Protein AF-A0AAU8FLL2-F1 (afdb_monomer_lite)

Radius of gyration: 21.17 Å; chains: 1; bounding box: 39×32×59 Å

Secondary structure (DSSP, 8-state):
--HHHHHHHHHHHHHSSPPPS-HHHHHHHH---HHHHHHHHHHHHHHHTT---SSPPP-HHHHHHHHHHHHHHHHHHHHSPP------HHHHHHHHHHHHHHH----

InterPro domains:
  IPR018775 RNA repair pathway DNA polymerase beta [PF10127] (5-97)

Sequence (107 aa):
MCCGPILACDWICTADTMAPTEFIKLLDSQVKDKAVRREIDNLLVRKSGGEELARGPRIPLLHDFLTEKLALYKEYAKQLPAMTMPDTDALNTLFRDTLAEVWNIKI

Foldseek 3Di:
DPCQVLLQVVCCVPVVDGDDPDVVVSCVPRPPDPVLSVVVVVVVVCVVVPPPPPVPPDPVVNVVVSVVSVVVVVVVVVVDPDPPDPPCVVVVVVVVVVVCVVPVDDD

Organism: NCBI:txid3088362

pLDDT: mean 78.72, std 9.74, range [51.31, 89.56]

Structure (mmCIF, N/CA/C/O backbone):
data_AF-A0AAU8FLL2-F1
#
_entry.id   AF-A0AAU8FLL2-F1
#
loop_
_atom_site.group_PDB
_atom_site.id
_atom_site.type_symbol
_atom_site.label_atom_id
_atom_site.label_alt_id
_atom_site.label_comp_id
_atom_site.label_asym_id
_atom_site.label_entity_id
_atom_site.label_seq_id
_atom_site.pdbx_PDB_ins_code
_atom_site.Cartn_x
_atom_site.Cartn_y
_atom_site.Cartn_z
_atom_site.occupancy
_atom_site.B_iso_or_equiv
_atom_site.auth_seq_id
_atom_site.auth_comp_id
_atom_site.auth_asym_id
_atom_site.auth_atom_id
_atom_site.pdbx_PDB_model_num
ATOM 1 N N . MET A 1 1 ? -3.548 13.199 2.270 1.00 53.19 1 MET A N 1
ATOM 2 C CA . MET A 1 1 ? -3.859 11.829 2.737 1.00 53.19 1 MET A CA 1
ATOM 3 C C . MET A 1 1 ? -2.677 10.946 2.372 1.00 53.19 1 MET A C 1
ATOM 5 O O . MET A 1 1 ? -2.482 10.693 1.194 1.00 53.19 1 MET A O 1
ATOM 9 N N . CYS A 1 2 ? -1.845 10.575 3.347 1.00 55.50 2 CYS A N 1
ATOM 10 C CA . CYS A 1 2 ? -0.543 9.931 3.112 1.00 55.50 2 CYS A CA 1
ATOM 11 C C . CYS A 1 2 ? -0.586 8.393 3.204 1.00 55.50 2 CYS A C 1
ATOM 13 O O . CYS A 1 2 ? 0.449 7.750 3.081 1.00 55.50 2 CYS A O 1
ATOM 15 N N . CYS A 1 3 ? -1.764 7.797 3.425 1.00 63.84 3 CYS A N 1
ATOM 16 C CA . CYS A 1 3 ? -1.893 6.357 3.669 1.00 63.84 3 CYS A CA 1
ATOM 17 C C . CYS A 1 3 ? -1.853 5.504 2.386 1.00 63.84 3 CYS A C 1
ATOM 19 O O . CYS A 1 3 ? -1.513 4.332 2.460 1.00 63.84 3 CYS A O 1
ATOM 21 N N . GLY A 1 4 ? -2.165 6.071 1.213 1.00 68.00 4 GLY A N 1
ATOM 22 C CA . GLY A 1 4 ? -2.200 5.343 -0.069 1.00 68.00 4 GLY A CA 1
ATOM 23 C C . GLY A 1 4 ? -0.891 4.632 -0.436 1.00 68.00 4 GLY A C 1
ATOM 24 O O . GLY A 1 4 ? -0.926 3.426 -0.664 1.00 68.00 4 GLY A O 1
ATOM 25 N N . PRO A 1 5 ? 0.263 5.325 -0.430 1.00 76.06 5 PRO A N 1
ATOM 26 C CA . PRO A 1 5 ? 1.549 4.701 -0.742 1.00 76.06 5 PRO A CA 1
ATOM 27 C C . PRO A 1 5 ? 1.921 3.568 0.223 1.00 76.06 5 PRO A C 1
ATOM 29 O O . PRO A 1 5 ? 2.414 2.535 -0.205 1.00 76.06 5 PRO A O 1
ATOM 32 N N . ILE A 1 6 ? 1.638 3.736 1.518 1.00 82.69 6 ILE A N 1
ATOM 33 C CA . ILE A 1 6 ? 1.968 2.745 2.555 1.00 82.69 6 ILE A CA 1
ATOM 34 C C . ILE A 1 6 ? 1.152 1.463 2.356 1.00 82.69 6 ILE A C 1
ATOM 36 O O . ILE A 1 6 ? 1.706 0.371 2.421 1.00 82.69 6 ILE A O 1
ATOM 40 N N . LEU A 1 7 ? -0.145 1.583 2.060 1.00 82.31 7 LEU A N 1
ATOM 41 C CA . LEU A 1 7 ? -0.990 0.417 1.788 1.00 82.31 7 LEU A CA 1
ATOM 42 C C . LEU A 1 7 ? -0.640 -0.254 0.452 1.00 82.31 7 LEU A C 1
ATOM 44 O O . LEU A 1 7 ? -0.755 -1.469 0.329 1.00 82.31 7 LEU A O 1
ATOM 48 N N . ALA A 1 8 ? -0.179 0.513 -0.540 1.00 82.56 8 ALA A N 1
ATOM 49 C CA . ALA A 1 8 ? 0.296 -0.048 -1.801 1.00 82.56 8 ALA A CA 1
ATOM 50 C C . ALA A 1 8 ? 1.577 -0.871 -1.597 1.00 82.56 8 ALA A C 1
ATOM 52 O O . ALA A 1 8 ? 1.700 -1.948 -2.175 1.00 82.56 8 ALA A O 1
ATOM 53 N N . CYS A 1 9 ? 2.492 -0.416 -0.732 1.00 80.00 9 CYS A N 1
ATOM 54 C CA . CYS A 1 9 ? 3.656 -1.208 -0.334 1.00 80.00 9 CYS A CA 1
ATOM 55 C C . CYS A 1 9 ? 3.244 -2.530 0.327 1.00 80.00 9 CYS A C 1
ATOM 57 O O . CYS A 1 9 ? 3.799 -3.568 -0.024 1.00 80.00 9 CYS A O 1
ATOM 59 N N . ASP A 1 10 ? 2.257 -2.515 1.232 1.00 82.56 10 ASP A N 1
ATOM 60 C CA . ASP A 1 10 ? 1.734 -3.737 1.872 1.00 82.56 10 ASP A CA 1
ATOM 61 C C . ASP A 1 10 ? 1.184 -4.723 0.836 1.00 82.56 10 ASP A C 1
ATOM 63 O O . ASP A 1 10 ? 1.491 -5.916 0.874 1.00 82.56 10 ASP A O 1
ATOM 67 N N . TRP A 1 11 ? 0.437 -4.209 -0.144 1.00 84.06 11 TRP A N 1
ATOM 68 C CA . TRP A 1 11 ? -0.096 -5.017 -1.233 1.00 84.06 11 TRP A CA 1
ATOM 69 C C . TRP A 1 11 ? 1.015 -5.661 -2.060 1.00 84.06 11 TRP A C 1
ATOM 71 O O . TRP A 1 11 ? 0.987 -6.864 -2.282 1.00 84.06 11 TRP A O 1
ATOM 81 N N . ILE A 1 12 ? 2.012 -4.888 -2.493 1.00 81.88 12 ILE A N 1
ATOM 82 C CA . ILE A 1 12 ? 3.117 -5.416 -3.306 1.00 81.88 12 ILE A CA 1
ATOM 83 C C . ILE A 1 12 ? 3.891 -6.485 -2.524 1.00 81.88 12 ILE A C 1
ATOM 85 O O . ILE A 1 12 ? 4.213 -7.530 -3.078 1.00 81.88 12 ILE A O 1
ATOM 89 N N . CYS A 1 13 ? 4.122 -6.273 -1.224 1.00 77.56 13 CYS A N 1
ATOM 90 C CA . CYS A 1 13 ? 4.821 -7.247 -0.382 1.00 77.56 13 CYS A CA 1
ATOM 91 C C . CYS A 1 13 ? 4.025 -8.543 -0.158 1.00 77.56 13 CYS A C 1
ATOM 93 O O . CYS A 1 13 ? 4.627 -9.586 0.078 1.00 77.56 13 CYS A O 1
ATOM 95 N N . THR A 1 14 ? 2.689 -8.490 -0.180 1.00 79.62 14 THR A N 1
ATOM 96 C CA . THR A 1 14 ? 1.831 -9.646 0.141 1.00 79.62 14 THR A CA 1
ATOM 97 C C . THR A 1 14 ? 1.300 -10.379 -1.086 1.00 79.62 14 THR A C 1
ATOM 99 O O . THR A 1 14 ? 1.149 -11.598 -1.045 1.00 79.62 14 THR A O 1
ATOM 102 N N . ALA A 1 15 ? 0.992 -9.652 -2.157 1.00 77.94 15 ALA A N 1
ATOM 103 C CA . ALA A 1 15 ? 0.292 -10.161 -3.328 1.00 77.94 15 ALA A CA 1
ATOM 104 C C . ALA A 1 15 ? 1.164 -10.222 -4.591 1.00 77.94 15 ALA A C 1
ATOM 106 O O . ALA A 1 15 ? 0.653 -10.690 -5.605 1.00 77.94 15 ALA A O 1
ATOM 107 N N . ASP A 1 16 ? 2.408 -9.717 -4.556 1.00 73.19 16 ASP A N 1
ATOM 108 C CA . ASP A 1 16 ? 3.379 -9.670 -5.674 1.00 73.19 16 ASP A CA 1
ATOM 109 C C . ASP A 1 16 ? 2.777 -9.211 -7.018 1.00 73.19 16 ASP A C 1
ATOM 111 O O . ASP A 1 16 ? 3.153 -9.616 -8.115 1.00 73.19 16 ASP A O 1
ATOM 115 N N . THR A 1 17 ? 1.752 -8.370 -6.928 1.00 76.06 17 THR A N 1
ATOM 116 C CA . THR A 1 17 ? 0.957 -7.894 -8.055 1.00 76.06 17 THR A CA 1
ATOM 117 C C . THR A 1 17 ? 0.752 -6.400 -7.919 1.00 76.06 17 THR A C 1
ATOM 119 O O . THR A 1 17 ? 0.906 -5.814 -6.844 1.00 76.06 17 THR A O 1
ATOM 122 N N . MET A 1 18 ? 0.397 -5.755 -9.027 1.00 74.81 18 MET A N 1
ATOM 123 C CA . MET A 1 18 ? 0.118 -4.327 -9.017 1.00 74.81 18 MET A CA 1
ATOM 124 C C . MET A 1 18 ? -1.089 -4.023 -8.122 1.00 74.81 18 MET A C 1
ATOM 126 O O . MET A 1 18 ? -2.145 -4.646 -8.250 1.00 74.81 18 MET A O 1
ATOM 130 N N . ALA A 1 19 ? -0.927 -3.051 -7.223 1.00 79.69 19 ALA A N 1
ATOM 131 C CA . ALA A 1 19 ? -1.987 -2.632 -6.318 1.00 79.69 19 ALA A CA 1
ATOM 132 C C . ALA A 1 19 ? -3.199 -2.084 -7.096 1.00 79.69 19 ALA A C 1
ATOM 134 O O . ALA A 1 19 ? -3.022 -1.368 -8.090 1.00 79.69 19 ALA A O 1
ATOM 135 N N . PRO A 1 20 ? -4.435 -2.373 -6.651 1.00 81.25 20 PRO A N 1
ATOM 136 C CA . PRO A 1 20 ? -5.629 -1.816 -7.268 1.00 81.25 20 PRO A CA 1
ATOM 137 C C . PRO A 1 20 ? -5.621 -0.285 -7.183 1.00 81.25 20 PRO A C 1
ATOM 139 O O . PRO A 1 20 ? -5.311 0.296 -6.144 1.00 81.25 20 PRO A O 1
ATOM 142 N N . THR A 1 21 ? -6.030 0.377 -8.268 1.00 78.06 21 THR A N 1
ATOM 143 C CA . THR A 1 21 ? -6.163 1.844 -8.320 1.00 78.06 21 THR A CA 1
ATOM 144 C C . THR A 1 21 ? -7.232 2.358 -7.348 1.00 78.06 21 THR A C 1
ATOM 146 O O . THR A 1 21 ? -7.155 3.482 -6.854 1.00 78.06 21 THR A O 1
ATOM 149 N N . GLU A 1 22 ? -8.235 1.530 -7.045 1.00 83.12 22 GLU A N 1
ATOM 150 C CA . GLU A 1 22 ? -9.282 1.847 -6.078 1.00 83.12 22 GLU A CA 1
ATOM 151 C C . GLU A 1 22 ? -8.763 1.763 -4.637 1.00 83.12 22 GLU A C 1
ATOM 153 O O . GLU A 1 22 ? -8.515 0.682 -4.098 1.00 83.12 22 GLU A O 1
ATOM 158 N N . PHE A 1 23 ? -8.688 2.920 -3.974 1.00 81.19 23 PHE A N 1
ATOM 159 C CA . PHE A 1 23 ? -8.221 3.021 -2.590 1.00 81.19 23 PHE A CA 1
ATOM 160 C C . PHE A 1 23 ? -9.066 2.206 -1.600 1.00 81.19 23 PHE A C 1
ATOM 162 O O . PHE A 1 23 ? -8.517 1.646 -0.659 1.00 81.19 23 PHE A O 1
ATOM 169 N N . ILE A 1 24 ? -10.383 2.099 -1.810 1.00 82.56 24 ILE A N 1
ATOM 170 C CA . ILE A 1 24 ? -11.270 1.339 -0.913 1.00 82.56 24 ILE A CA 1
ATOM 171 C C . ILE A 1 24 ? -10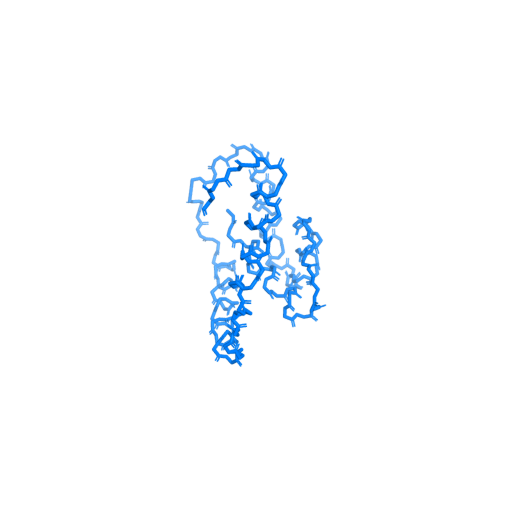.939 -0.157 -0.940 1.00 82.56 24 ILE A C 1
ATOM 173 O O . ILE A 1 24 ? -10.785 -0.755 0.120 1.00 82.56 24 ILE A O 1
ATOM 177 N N . LYS A 1 25 ? -10.709 -0.744 -2.123 1.00 82.62 25 LYS A N 1
ATOM 178 C CA . LYS A 1 25 ? -10.280 -2.151 -2.252 1.00 82.62 25 LYS A CA 1
ATOM 179 C C . LYS A 1 25 ? -8.930 -2.401 -1.577 1.00 82.62 25 LYS A C 1
ATOM 181 O O . LYS A 1 25 ? -8.717 -3.429 -0.932 1.00 82.62 25 LYS A O 1
ATOM 186 N N . LEU A 1 26 ? -8.015 -1.441 -1.699 1.00 83.56 26 LEU A N 1
ATOM 187 C CA . LEU A 1 26 ? -6.721 -1.497 -1.029 1.00 83.56 26 LEU A CA 1
ATOM 188 C C . LEU A 1 26 ? -6.883 -1.430 0.499 1.00 83.56 26 LEU A C 1
ATOM 190 O O . LEU A 1 26 ? -6.238 -2.170 1.234 1.00 83.56 26 LEU A O 1
ATOM 194 N N . LEU A 1 27 ? -7.795 -0.588 0.978 1.00 85.06 27 LEU A N 1
ATOM 195 C CA . LEU A 1 27 ? -8.090 -0.434 2.396 1.00 85.06 27 LEU A CA 1
ATOM 196 C C . LEU A 1 27 ? -8.771 -1.684 2.977 1.00 85.06 27 LEU A C 1
ATOM 198 O O . LEU A 1 27 ? -8.426 -2.099 4.079 1.00 85.06 27 LEU A O 1
ATOM 202 N N . ASP A 1 28 ? -9.709 -2.292 2.243 1.00 84.81 28 ASP A N 1
ATOM 203 C CA . ASP A 1 28 ? -10.436 -3.505 2.654 1.00 84.81 28 ASP A CA 1
ATOM 204 C C . ASP A 1 28 ? -9.508 -4.715 2.782 1.00 84.81 28 ASP A C 1
ATOM 206 O O . ASP A 1 28 ? -9.697 -5.563 3.651 1.00 84.81 28 ASP A O 1
ATOM 210 N N . SER A 1 29 ? -8.496 -4.793 1.919 1.00 83.94 29 SER A N 1
ATOM 211 C CA . SER A 1 29 ? -7.545 -5.906 1.916 1.00 83.94 29 SER A CA 1
ATOM 212 C C . SER A 1 29 ? -6.420 -5.739 2.939 1.00 83.94 29 SER A C 1
ATOM 214 O O . SER A 1 29 ? -6.086 -6.697 3.636 1.00 83.94 29 SER A O 1
ATOM 216 N N . GLN A 1 30 ? -5.832 -4.541 3.040 1.00 83.44 30 GLN A N 1
ATOM 217 C CA . GLN A 1 30 ? -4.608 -4.323 3.818 1.00 83.44 30 GLN A CA 1
ATOM 218 C C . GLN A 1 30 ? -4.872 -3.869 5.266 1.00 83.44 30 GLN A C 1
ATOM 220 O O . GLN A 1 30 ? -4.062 -4.137 6.154 1.00 83.44 30 GLN A O 1
ATOM 225 N N . VAL A 1 31 ? -6.008 -3.222 5.561 1.00 85.44 31 VAL A N 1
ATOM 226 C CA . VAL A 1 31 ? -6.324 -2.749 6.923 1.00 85.44 31 VAL A CA 1
ATOM 227 C C . VAL A 1 31 ? -7.266 -3.722 7.625 1.00 85.44 31 VAL A C 1
ATOM 229 O O . VAL A 1 31 ? -8.486 -3.631 7.516 1.00 85.44 31 VAL A O 1
ATOM 232 N N . LYS A 1 32 ? -6.684 -4.652 8.391 1.00 84.19 32 LYS A N 1
ATOM 233 C CA . LYS A 1 32 ? -7.432 -5.650 9.182 1.00 84.19 32 LYS A CA 1
ATOM 234 C C . LYS A 1 32 ? -7.951 -5.109 10.518 1.00 84.19 32 LYS A C 1
ATOM 236 O O . LYS A 1 32 ? -8.924 -5.635 11.058 1.00 84.19 32 LYS A O 1
ATOM 241 N N . ASP A 1 33 ? -7.305 -4.079 11.063 1.00 86.44 33 ASP A N 1
ATOM 242 C CA . ASP A 1 33 ? -7.719 -3.451 12.317 1.00 86.44 33 ASP A CA 1
ATOM 243 C C . ASP A 1 33 ? -8.964 -2.578 12.089 1.00 86.44 33 ASP A C 1
ATOM 245 O O . ASP A 1 33 ? -8.937 -1.584 11.359 1.00 86.44 33 ASP A O 1
ATOM 249 N N . LYS A 1 34 ? -10.069 -2.952 12.744 1.00 85.44 34 LYS A N 1
ATOM 250 C CA . LYS A 1 34 ? -11.361 -2.263 12.632 1.00 85.44 34 LYS A CA 1
ATOM 251 C C . LYS A 1 34 ? -11.334 -0.839 13.193 1.00 85.44 34 LYS A C 1
ATOM 253 O O . LYS A 1 34 ? -12.071 0.010 12.695 1.00 85.44 34 LYS A O 1
ATOM 258 N N . ALA A 1 35 ? -10.524 -0.566 14.215 1.00 84.38 35 ALA A N 1
ATOM 259 C CA . ALA A 1 35 ? -10.390 0.765 14.798 1.00 84.38 35 ALA A CA 1
ATOM 260 C C . ALA A 1 35 ? -9.618 1.691 13.849 1.00 84.38 35 ALA A C 1
ATOM 262 O O . ALA A 1 35 ? -10.083 2.790 13.551 1.00 84.38 35 ALA A O 1
ATOM 263 N N . VAL A 1 36 ? -8.505 1.207 13.287 1.00 84.94 36 VAL A N 1
ATOM 264 C CA . VAL A 1 36 ? -7.744 1.927 12.249 1.00 84.94 36 VAL A CA 1
ATOM 265 C C . VAL A 1 36 ? -8.621 2.174 11.022 1.00 84.94 36 VAL A C 1
ATOM 267 O O . VAL A 1 36 ? -8.654 3.288 10.498 1.00 84.94 36 VAL A O 1
ATOM 270 N N . ARG A 1 37 ? -9.388 1.164 10.591 1.00 86.81 37 ARG A N 1
ATOM 271 C CA . ARG A 1 37 ? -10.306 1.286 9.456 1.00 86.81 37 ARG A CA 1
ATOM 272 C C . ARG A 1 37 ? -11.344 2.385 9.672 1.00 86.81 37 ARG A C 1
ATOM 274 O O . ARG A 1 37 ? -11.504 3.245 8.810 1.00 86.81 37 ARG A O 1
ATOM 281 N N . ARG A 1 38 ? -11.989 2.395 10.840 1.00 85.44 38 ARG A N 1
ATOM 282 C CA . ARG A 1 38 ? -13.002 3.395 11.193 1.00 85.44 38 ARG A CA 1
ATOM 283 C C . ARG A 1 38 ? -12.446 4.818 11.156 1.00 85.44 38 ARG A C 1
ATOM 285 O O . ARG A 1 38 ? -13.111 5.716 10.650 1.00 85.44 38 ARG A O 1
ATOM 292 N N . GLU A 1 39 ? -11.227 5.026 11.648 1.00 84.75 39 GLU A N 1
ATOM 293 C CA . GLU A 1 39 ? -10.580 6.340 11.587 1.00 84.75 39 GLU A CA 1
ATOM 294 C C . GLU A 1 39 ? -10.273 6.778 10.147 1.00 84.75 39 GLU A C 1
ATOM 296 O O . GLU A 1 39 ? -10.444 7.949 9.802 1.00 84.75 39 GLU A O 1
ATOM 301 N N . ILE A 1 40 ? -9.877 5.851 9.268 1.00 84.44 40 ILE A N 1
ATOM 302 C CA . ILE A 1 40 ? -9.648 6.158 7.847 1.00 84.44 40 ILE A CA 1
ATOM 303 C C . ILE A 1 40 ? -10.965 6.487 7.139 1.00 84.44 40 ILE A C 1
ATOM 305 O O . ILE A 1 40 ? -11.011 7.455 6.379 1.00 84.44 40 ILE A O 1
ATOM 309 N N . ASP A 1 41 ? -12.034 5.743 7.419 1.00 85.00 41 ASP A N 1
ATOM 310 C CA . ASP A 1 41 ? -13.363 6.005 6.861 1.00 85.00 41 ASP A CA 1
ATOM 311 C C . ASP A 1 41 ? -13.887 7.382 7.307 1.00 85.00 41 ASP A C 1
ATOM 313 O O . ASP A 1 41 ? -14.349 8.168 6.477 1.00 85.00 41 ASP A O 1
ATOM 317 N N . ASN A 1 42 ? -13.713 7.743 8.584 1.00 83.50 42 ASN A N 1
ATOM 318 C CA . ASN A 1 42 ? -14.047 9.077 9.095 1.00 83.50 42 ASN A CA 1
ATOM 319 C C . ASN A 1 42 ? -13.287 10.186 8.346 1.00 83.50 42 ASN A C 1
ATOM 321 O O . ASN A 1 42 ? -13.860 11.221 7.998 1.00 83.50 42 ASN A O 1
ATOM 325 N N . LEU A 1 43 ? -11.996 9.982 8.063 1.00 81.00 43 LEU A N 1
ATOM 326 C CA . LEU A 1 43 ? -11.193 10.934 7.291 1.00 81.00 43 LEU A CA 1
ATOM 327 C C . LEU A 1 43 ? -11.631 11.030 5.825 1.00 81.00 43 LEU A C 1
ATOM 329 O O . LEU A 1 43 ? -11.587 12.121 5.253 1.00 81.00 43 LEU A O 1
ATOM 333 N N . LEU A 1 44 ? -12.047 9.918 5.211 1.00 81.12 44 LEU A N 1
ATOM 334 C CA . LEU A 1 44 ? -12.572 9.895 3.843 1.00 81.12 44 LEU A CA 1
ATOM 335 C C . LEU A 1 44 ? -13.871 10.697 3.735 1.00 81.12 44 LEU A C 1
ATOM 337 O O . LEU A 1 44 ? -13.992 11.523 2.830 1.00 81.12 44 LEU A O 1
ATOM 341 N N . VAL A 1 45 ? -14.791 10.512 4.687 1.00 81.06 45 VAL A N 1
ATOM 342 C CA . VAL A 1 45 ? -16.050 11.269 4.757 1.00 81.06 45 VAL A CA 1
ATOM 343 C C . VAL A 1 45 ? -15.763 12.767 4.865 1.00 81.06 45 VAL A C 1
ATOM 345 O O . VAL A 1 45 ? -16.262 13.549 4.057 1.00 81.06 45 VAL A O 1
ATOM 348 N N . ARG A 1 46 ? -14.871 13.171 5.776 1.00 75.19 46 ARG A N 1
ATOM 349 C CA . ARG A 1 46 ? -14.487 14.582 5.950 1.00 75.19 46 ARG A CA 1
ATOM 350 C C . ARG A 1 46 ? -13.835 15.187 4.707 1.00 75.19 46 ARG A C 1
ATOM 352 O O . ARG A 1 46 ? -14.188 16.289 4.303 1.00 75.19 46 ARG A O 1
ATOM 359 N N . LYS A 1 47 ? -12.938 14.442 4.049 1.00 70.06 47 LYS A N 1
ATOM 360 C CA . LYS A 1 47 ? -12.292 14.865 2.795 1.00 70.06 47 LYS A CA 1
ATOM 361 C C . LYS A 1 47 ? -13.304 15.032 1.656 1.00 70.06 47 LYS A C 1
ATOM 363 O O . LYS A 1 47 ? -13.167 15.952 0.857 1.00 70.06 47 LYS A O 1
ATOM 368 N N . SER A 1 48 ? -14.300 14.147 1.570 1.00 68.75 48 SER A N 1
ATOM 369 C CA . SER A 1 48 ? -15.358 14.228 0.552 1.00 68.75 48 SER A CA 1
ATOM 370 C C . SER A 1 48 ? -16.304 15.414 0.765 1.00 68.75 48 SER A C 1
ATOM 372 O O . SER A 1 48 ? -16.840 15.944 -0.203 1.00 68.75 48 SER A O 1
ATOM 374 N N . GLY A 1 49 ? -16.448 15.873 2.013 1.00 68.50 49 GLY A N 1
ATOM 375 C CA . GLY A 1 49 ? -17.271 17.023 2.392 1.00 68.50 49 GLY A CA 1
ATOM 376 C C . GLY A 1 49 ? -16.656 18.394 2.098 1.00 68.50 49 GLY A C 1
ATOM 377 O O . GLY A 1 49 ? -17.244 19.400 2.478 1.00 68.50 49 GLY A O 1
ATOM 378 N N . GLY A 1 50 ? -15.487 18.463 1.449 1.00 58.81 50 GLY A N 1
ATOM 379 C CA . GLY A 1 50 ? -14.854 19.738 1.095 1.00 58.81 50 GLY A CA 1
ATOM 380 C C . GLY A 1 50 ? -14.223 20.486 2.273 1.00 58.81 50 GLY A C 1
ATOM 381 O O . GLY A 1 50 ? -13.818 21.634 2.104 1.00 58.81 50 GLY A O 1
ATOM 382 N N . GLU A 1 51 ? -14.087 19.853 3.445 1.00 57.16 51 GLU A N 1
ATOM 383 C CA . GLU A 1 51 ? -13.185 20.362 4.478 1.00 57.16 51 GLU A CA 1
ATOM 384 C C . GLU A 1 51 ? -11.765 20.319 3.905 1.00 57.16 51 GLU A C 1
ATOM 386 O O . GLU A 1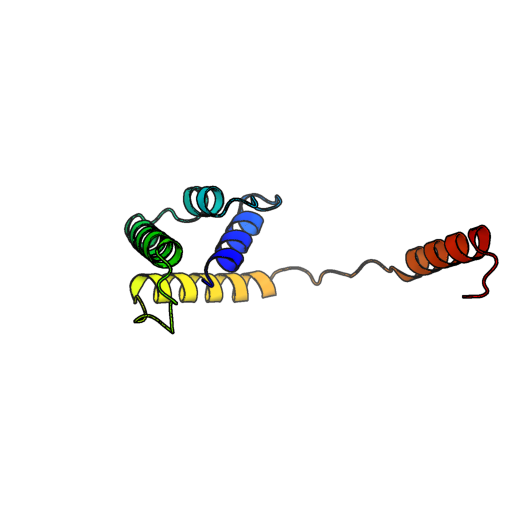 51 ? -11.181 19.239 3.745 1.00 57.16 51 GLU A O 1
ATOM 391 N N . GLU A 1 52 ? -11.188 21.486 3.593 1.00 53.31 52 GLU A N 1
ATOM 392 C CA . GLU A 1 52 ? -9.739 21.588 3.479 1.00 53.31 52 GLU A CA 1
ATOM 393 C C . GLU A 1 52 ? -9.170 21.064 4.795 1.00 53.31 52 GLU A C 1
ATOM 395 O O . GLU A 1 52 ? -9.241 21.712 5.839 1.00 53.31 52 GLU A O 1
ATOM 400 N N . LEU A 1 53 ? -8.633 19.844 4.751 1.00 55.12 53 LEU A N 1
ATOM 401 C CA . LEU A 1 53 ? -7.870 19.224 5.824 1.00 55.12 53 LEU A CA 1
ATOM 402 C C . LEU A 1 53 ? -6.542 19.984 5.969 1.00 55.12 53 LEU A C 1
ATOM 404 O O . LEU A 1 53 ? -5.460 19.429 5.770 1.00 55.12 53 LEU A O 1
ATOM 408 N N . ALA A 1 54 ? -6.620 21.268 6.312 1.00 51.31 54 ALA A N 1
ATOM 409 C CA . ALA A 1 54 ? -5.536 22.037 6.877 1.00 51.31 54 ALA A CA 1
ATOM 410 C C . ALA A 1 54 ? -5.121 21.299 8.146 1.00 51.31 54 ALA A C 1
ATOM 412 O O . ALA A 1 54 ? -5.849 21.337 9.132 1.00 51.31 54 ALA A O 1
ATOM 413 N N . ARG A 1 55 ? -4.025 20.524 8.051 1.00 53.97 55 ARG A N 1
ATOM 414 C CA . ARG A 1 55 ? -3.396 19.730 9.126 1.00 53.97 55 ARG A CA 1
ATOM 415 C C . ARG A 1 55 ? -4.358 19.459 10.290 1.00 53.97 55 ARG A C 1
ATOM 417 O O . ARG A 1 55 ? -4.210 20.034 11.365 1.00 53.97 55 ARG A O 1
ATOM 424 N N . GLY A 1 56 ? -5.372 18.624 10.048 1.00 58.22 56 GLY A N 1
ATOM 425 C CA . GLY A 1 56 ? -6.303 18.233 11.104 1.00 58.22 56 GLY A CA 1
ATOM 426 C C . GLY A 1 56 ? -5.543 17.661 12.312 1.00 58.22 56 GLY A C 1
ATOM 427 O O . GLY A 1 56 ? -4.403 17.205 12.150 1.00 58.22 56 GLY A O 1
ATOM 428 N N . PRO 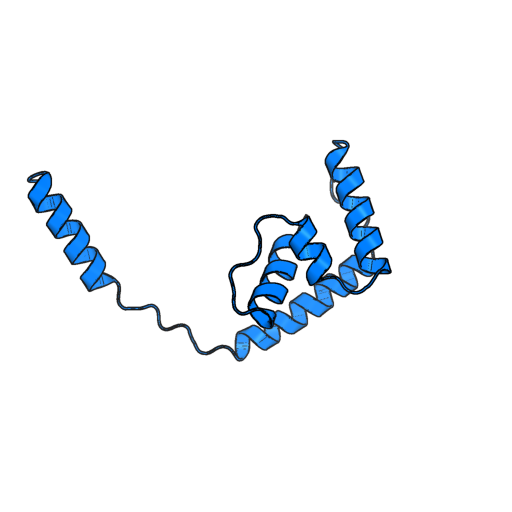A 1 57 ? -6.139 17.682 13.518 1.00 61.97 57 PRO A N 1
ATOM 429 C CA . PRO A 1 57 ? -5.504 17.134 14.709 1.00 61.97 57 PRO A CA 1
ATOM 430 C C . PRO A 1 57 ? -5.012 15.711 14.432 1.00 61.97 57 PRO A C 1
ATOM 432 O O . PRO A 1 57 ? -5.720 14.894 13.839 1.00 61.97 57 PRO A O 1
ATOM 435 N N . ARG A 1 58 ? -3.759 15.440 14.811 1.00 66.75 58 ARG A N 1
ATOM 436 C CA . ARG A 1 58 ? -3.117 14.136 14.628 1.00 66.75 58 ARG A CA 1
ATOM 437 C C . ARG A 1 58 ? -3.959 13.089 15.345 1.00 66.75 58 ARG A C 1
ATOM 439 O O . ARG A 1 58 ? -4.105 13.163 16.558 1.00 66.75 58 ARG A O 1
ATOM 446 N N . ILE A 1 59 ? -4.491 12.130 14.595 1.00 79.62 59 ILE A N 1
ATOM 447 C CA . ILE A 1 59 ? -5.189 10.972 15.156 1.00 79.62 59 ILE A CA 1
ATOM 448 C C . ILE A 1 59 ? -4.099 10.008 15.644 1.00 79.62 59 ILE A C 1
ATOM 450 O O . ILE A 1 59 ? -3.386 9.464 14.795 1.00 79.62 59 ILE A O 1
ATOM 454 N N . PRO A 1 60 ? -3.910 9.820 16.967 1.00 82.12 60 PRO A N 1
ATOM 455 C CA . PRO A 1 60 ? -2.775 9.063 17.503 1.00 82.12 60 PRO A CA 1
ATOM 456 C C . PRO A 1 60 ? -2.738 7.633 16.966 1.00 82.12 60 PRO A C 1
ATOM 458 O O . PRO A 1 60 ? -1.721 7.213 16.433 1.00 82.12 60 PRO A O 1
ATOM 461 N N . LEU A 1 61 ? -3.894 6.961 16.949 1.00 84.31 61 LEU A N 1
ATOM 462 C CA . LEU A 1 61 ? -4.034 5.592 16.452 1.00 84.31 61 LEU A CA 1
ATOM 463 C C . LEU A 1 61 ? -3.527 5.428 15.010 1.00 84.31 61 LEU A C 1
ATOM 465 O O . LEU A 1 61 ? -2.779 4.504 14.704 1.00 84.31 61 LEU A O 1
ATOM 469 N N . LEU A 1 62 ? -3.909 6.345 14.115 1.00 82.62 62 LEU A N 1
ATOM 470 C CA . LEU A 1 62 ? -3.451 6.302 12.727 1.00 82.62 62 LEU A CA 1
ATOM 471 C C . LEU A 1 62 ? -1.982 6.658 12.599 1.00 82.62 62 LEU A C 1
ATOM 473 O O . LEU A 1 62 ? -1.285 6.108 11.752 1.00 82.62 62 LEU A O 1
ATOM 477 N N . HIS A 1 63 ? -1.515 7.601 13.406 1.00 84.19 63 HIS A N 1
ATOM 478 C CA . HIS A 1 63 ? -0.121 7.976 13.375 1.00 84.19 63 HIS A CA 1
ATOM 479 C C . HIS A 1 63 ? 0.786 6.818 13.799 1.00 84.19 63 HIS A C 1
ATOM 481 O O . HIS A 1 63 ? 1.793 6.569 13.134 1.00 84.19 63 HIS A O 1
ATOM 487 N N . ASP A 1 64 ? 0.428 6.122 14.872 1.00 86.12 64 ASP A N 1
ATOM 488 C CA . ASP A 1 64 ? 1.202 5.004 15.400 1.00 86.12 64 ASP A CA 1
ATOM 489 C C . ASP A 1 64 ? 1.224 3.860 14.384 1.00 86.12 64 ASP A C 1
ATOM 491 O O . ASP A 1 64 ? 2.301 3.395 14.012 1.00 86.12 64 ASP A O 1
ATOM 495 N N . PHE A 1 65 ? 0.064 3.533 13.803 1.00 85.50 65 PHE A N 1
ATOM 496 C CA . PHE A 1 65 ? -0.048 2.561 12.713 1.00 85.50 65 PHE A CA 1
ATOM 497 C C . PHE A 1 65 ? 0.855 2.901 11.512 1.00 85.50 65 PHE A C 1
ATOM 499 O O . PHE A 1 65 ? 1.589 2.049 11.009 1.00 85.50 65 PHE A O 1
ATOM 506 N N . LEU A 1 66 ? 0.830 4.153 11.039 1.00 84.25 66 LEU A N 1
ATOM 507 C CA . LEU A 1 66 ? 1.657 4.577 9.902 1.00 84.25 66 LEU A CA 1
ATOM 508 C C . LEU A 1 66 ? 3.150 4.550 10.243 1.00 84.25 66 LEU A C 1
ATOM 510 O O . LEU A 1 66 ? 3.962 4.195 9.391 1.00 84.25 66 LEU A O 1
ATOM 514 N N . THR A 1 67 ? 3.514 4.923 11.469 1.00 86.44 67 THR A N 1
ATOM 515 C CA . THR A 1 67 ? 4.908 4.943 11.933 1.00 86.44 67 THR A CA 1
ATOM 516 C C . THR A 1 67 ? 5.475 3.535 12.036 1.00 86.44 67 THR A C 1
ATOM 518 O O . THR A 1 67 ? 6.586 3.292 11.567 1.00 86.44 67 THR A O 1
ATOM 521 N N . GLU A 1 68 ? 4.696 2.599 12.574 1.00 87.81 68 GLU A N 1
ATOM 522 C CA . GLU A 1 68 ? 5.058 1.186 12.651 1.00 87.81 68 GLU A CA 1
ATOM 523 C C . GLU A 1 68 ? 5.258 0.587 11.253 1.00 87.81 68 GLU A C 1
ATOM 525 O O . GLU A 1 68 ? 6.311 0.016 10.961 1.00 87.81 68 GLU A O 1
ATOM 530 N N . LYS A 1 69 ? 4.297 0.798 10.344 1.00 85.19 69 LYS A N 1
ATOM 531 C CA . LYS A 1 69 ? 4.391 0.324 8.956 1.00 85.19 69 LYS A CA 1
ATOM 532 C C . LYS A 1 69 ? 5.590 0.925 8.218 1.00 85.19 69 LYS A C 1
ATOM 534 O O . LYS A 1 69 ? 6.309 0.207 7.528 1.00 85.19 69 LYS A O 1
ATOM 539 N N . LEU A 1 70 ? 5.854 2.222 8.388 1.00 86.44 70 LEU A N 1
ATOM 540 C CA . LEU A 1 70 ? 7.027 2.87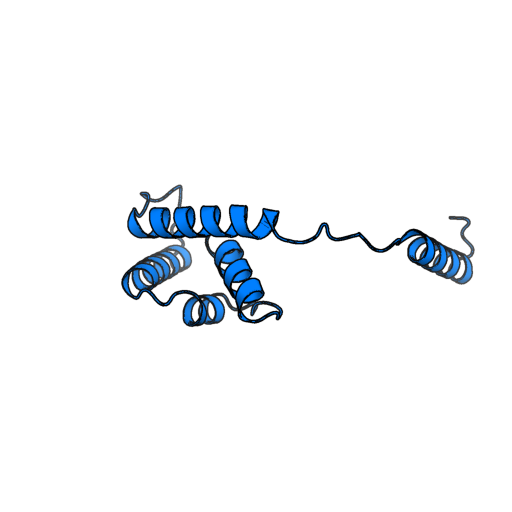8 7.800 1.00 86.44 70 LEU A CA 1
ATOM 541 C C . LEU A 1 70 ? 8.342 2.294 8.322 1.00 86.44 70 LEU A C 1
ATOM 543 O O . LEU A 1 70 ? 9.264 2.091 7.533 1.00 86.44 70 LEU A O 1
ATOM 547 N N . ALA A 1 71 ? 8.440 2.020 9.624 1.00 87.75 71 ALA A N 1
ATOM 548 C CA . ALA A 1 71 ? 9.622 1.392 10.202 1.00 87.75 71 ALA A CA 1
ATOM 549 C C . ALA A 1 71 ? 9.841 -0.016 9.624 1.00 87.75 71 ALA A C 1
ATOM 551 O O . ALA A 1 71 ? 10.956 -0.338 9.212 1.00 87.75 71 ALA A O 1
ATOM 552 N N . LEU A 1 72 ? 8.768 -0.804 9.507 1.00 86.62 72 LEU A N 1
ATOM 553 C CA . LEU A 1 72 ? 8.797 -2.142 8.920 1.00 86.62 72 LEU A CA 1
ATOM 554 C C . LEU A 1 72 ? 9.267 -2.115 7.461 1.00 86.62 72 LEU A C 1
ATOM 556 O O . LEU A 1 72 ? 10.193 -2.842 7.107 1.00 86.62 72 LEU A O 1
ATOM 560 N N . TYR A 1 73 ? 8.701 -1.245 6.619 1.00 83.31 73 TYR A N 1
ATOM 561 C CA . TYR A 1 73 ? 9.112 -1.164 5.212 1.00 83.31 73 TYR A CA 1
ATOM 562 C C . TYR A 1 73 ? 10.513 -0.605 5.031 1.00 83.31 73 TYR A C 1
ATOM 564 O O . TYR A 1 73 ? 11.214 -1.014 4.111 1.00 83.31 73 TYR A O 1
ATOM 572 N N . LYS A 1 74 ? 10.950 0.306 5.903 1.00 84.81 74 LYS A N 1
ATOM 573 C CA . LYS A 1 74 ? 12.325 0.804 5.874 1.00 84.81 74 LYS A CA 1
ATOM 574 C C . LYS A 1 74 ? 13.324 -0.316 6.143 1.00 84.81 74 LYS A C 1
ATOM 576 O O . LYS A 1 74 ? 14.394 -0.312 5.544 1.00 84.81 74 LYS A O 1
ATOM 581 N N . GLU A 1 75 ? 12.987 -1.254 7.023 1.00 86.75 75 GLU A N 1
ATOM 582 C CA . GLU A 1 75 ? 13.835 -2.415 7.284 1.00 86.75 75 GLU A CA 1
ATOM 583 C C . GLU A 1 75 ? 13.746 -3.449 6.159 1.00 86.75 75 GLU A C 1
ATOM 585 O O . GLU A 1 75 ? 14.776 -3.907 5.671 1.00 86.75 75 GLU A O 1
ATOM 590 N N . TYR A 1 76 ? 12.540 -3.737 5.667 1.00 83.25 76 TYR A N 1
ATOM 591 C CA . TYR A 1 76 ? 12.325 -4.624 4.522 1.00 83.25 76 TYR A CA 1
ATOM 592 C C . TYR A 1 76 ? 13.076 -4.148 3.268 1.00 83.25 76 TYR A C 1
ATOM 594 O O . TYR A 1 76 ? 13.750 -4.930 2.603 1.00 83.25 76 TYR A O 1
ATOM 602 N N . ALA A 1 77 ? 13.050 -2.843 2.983 1.00 82.38 77 ALA A N 1
ATOM 603 C CA . ALA A 1 77 ? 13.720 -2.261 1.825 1.00 82.38 77 ALA A CA 1
ATOM 604 C C . ALA A 1 77 ? 15.246 -2.436 1.849 1.00 82.38 77 ALA A C 1
ATOM 606 O O . ALA A 1 77 ? 15.860 -2.505 0.788 1.00 82.38 77 ALA A O 1
ATOM 607 N N . LYS A 1 78 ? 15.868 -2.543 3.032 1.00 84.88 78 LYS A N 1
ATOM 608 C CA . LYS A 1 78 ? 17.309 -2.832 3.146 1.00 84.88 78 LYS A CA 1
ATOM 609 C C . LYS A 1 78 ? 17.657 -4.268 2.758 1.00 84.88 78 LYS A C 1
ATOM 611 O O . LYS A 1 78 ? 18.806 -4.534 2.428 1.00 84.88 78 LYS A O 1
ATOM 616 N N . GLN A 1 79 ? 16.696 -5.184 2.858 1.00 83.69 79 GLN A N 1
ATOM 617 C CA . GLN A 1 79 ? 16.881 -6.602 2.548 1.00 83.69 79 GLN A CA 1
ATOM 618 C C . GLN A 1 79 ? 16.636 -6.903 1.066 1.00 83.69 79 GLN A C 1
ATOM 620 O O . GLN A 1 79 ? 17.021 -7.970 0.589 1.00 83.69 79 GLN A O 1
ATOM 625 N N . LEU A 1 80 ? 16.004 -5.981 0.333 1.00 78.44 80 LEU A N 1
ATOM 626 C CA . LEU A 1 80 ? 15.776 -6.141 -1.096 1.00 78.44 80 LEU A CA 1
ATOM 627 C C . LEU A 1 80 ? 17.112 -6.086 -1.852 1.00 78.44 80 LEU A C 1
ATOM 629 O O . LEU A 1 80 ? 17.942 -5.214 -1.573 1.00 78.44 80 LEU A O 1
ATOM 633 N N . PRO A 1 81 ? 17.332 -6.992 -2.821 1.00 76.69 81 PRO A N 1
ATOM 634 C CA . PRO A 1 81 ? 18.511 -6.928 -3.666 1.00 76.69 81 PRO A CA 1
ATOM 635 C C . PRO A 1 81 ? 18.531 -5.587 -4.398 1.00 76.69 81 PRO A C 1
ATOM 637 O O . PRO A 1 81 ? 17.485 -5.071 -4.803 1.00 76.69 81 PRO A O 1
ATOM 640 N N . ALA A 1 82 ? 19.726 -5.023 -4.577 1.00 72.38 82 ALA A N 1
ATOM 641 C CA . ALA A 1 82 ? 19.885 -3.829 -5.390 1.00 72.38 82 ALA A CA 1
ATOM 642 C C . ALA A 1 82 ? 19.296 -4.112 -6.776 1.00 72.38 82 ALA A C 1
ATOM 644 O O . ALA A 1 82 ? 19.773 -5.001 -7.486 1.00 72.38 82 ALA A O 1
ATOM 645 N N . MET A 1 83 ? 18.238 -3.383 -7.138 1.00 65.69 83 MET A N 1
ATOM 646 C CA . MET A 1 83 ? 17.638 -3.495 -8.458 1.00 65.69 83 MET A CA 1
ATOM 647 C C . MET A 1 83 ? 18.697 -3.039 -9.455 1.00 65.69 83 MET A C 1
ATOM 649 O O . MET A 1 83 ? 19.030 -1.856 -9.540 1.00 65.69 83 MET A O 1
ATOM 653 N N . THR A 1 84 ? 19.291 -3.997 -10.158 1.00 69.31 84 THR A N 1
ATOM 654 C CA . THR A 1 84 ? 20.194 -3.694 -11.258 1.00 69.31 84 THR A CA 1
ATOM 655 C C . THR A 1 84 ? 19.304 -3.129 -12.348 1.00 69.31 84 THR A C 1
ATOM 657 O O . THR A 1 84 ? 18.504 -3.857 -12.935 1.00 69.31 84 THR A O 1
ATOM 660 N N . MET A 1 85 ? 19.357 -1.812 -12.542 1.00 69.44 85 MET A N 1
ATOM 661 C CA . MET A 1 85 ? 18.676 -1.188 -13.669 1.00 69.44 85 MET A CA 1
ATOM 662 C C . MET A 1 85 ? 19.184 -1.893 -14.931 1.00 69.44 85 MET A C 1
ATOM 664 O O . MET A 1 85 ? 20.404 -1.973 -15.105 1.00 69.44 85 MET A O 1
ATOM 668 N N . PRO A 1 86 ? 18.297 -2.463 -15.763 1.00 72.94 8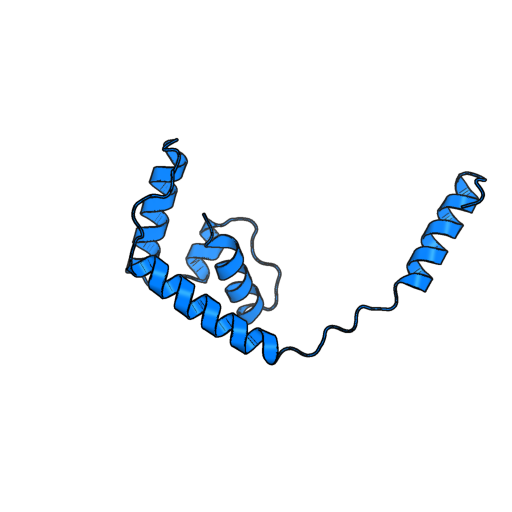6 PRO A N 1
ATOM 669 C CA . PRO A 1 86 ? 18.729 -3.045 -17.018 1.00 72.94 86 PRO A CA 1
ATOM 670 C C . PRO A 1 86 ? 19.446 -1.964 -17.824 1.00 72.94 86 PRO A C 1
ATOM 672 O O . PRO A 1 86 ? 19.044 -0.797 -17.798 1.00 72.94 86 PRO A O 1
ATOM 675 N N . ASP A 1 87 ? 20.521 -2.348 -18.506 1.00 77.06 87 ASP A N 1
ATOM 676 C CA . ASP A 1 87 ? 21.199 -1.445 -19.424 1.00 77.06 87 ASP A CA 1
ATOM 677 C C . ASP A 1 87 ? 20.203 -1.040 -20.518 1.00 77.06 87 ASP A C 1
ATOM 679 O O . ASP A 1 87 ? 19.762 -1.856 -21.332 1.00 77.06 87 ASP A O 1
ATOM 683 N N . THR A 1 88 ? 19.772 0.218 -20.461 1.00 84.69 88 THR A N 1
ATOM 684 C CA . THR A 1 88 ? 18.770 0.777 -21.371 1.00 84.69 88 THR A CA 1
ATOM 685 C C . THR A 1 88 ? 19.418 1.486 -22.549 1.00 84.69 88 THR A C 1
ATOM 687 O O . THR A 1 88 ? 18.694 1.906 -23.449 1.00 84.69 88 THR A O 1
ATOM 690 N N . ASP A 1 89 ? 20.751 1.582 -22.611 1.00 86.38 89 ASP A N 1
ATOM 691 C CA . ASP A 1 89 ? 21.430 2.304 -23.687 1.00 86.38 89 ASP A CA 1
ATOM 692 C C . ASP A 1 89 ? 21.201 1.642 -25.045 1.00 86.38 89 ASP A C 1
ATOM 694 O O . ASP A 1 89 ? 20.907 2.332 -26.019 1.00 86.38 89 ASP A O 1
ATOM 698 N N . ALA A 1 90 ? 21.200 0.307 -25.111 1.00 84.31 90 ALA A N 1
ATOM 699 C CA . ALA A 1 90 ? 20.875 -0.413 -26.344 1.00 84.31 90 ALA A CA 1
ATOM 700 C C . ALA A 1 90 ? 19.443 -0.121 -26.836 1.00 84.31 90 ALA A C 1
ATOM 702 O O . ALA A 1 90 ? 19.214 0.047 -28.035 1.00 84.31 90 ALA A O 1
ATOM 703 N N . LEU A 1 91 ? 18.482 -0.014 -25.912 1.00 86.00 91 LEU A N 1
ATOM 704 C CA . LEU A 1 91 ? 17.092 0.312 -26.238 1.00 86.00 91 LEU A CA 1
ATOM 705 C C . LEU A 1 91 ? 16.943 1.784 -26.647 1.00 86.00 91 LEU A C 1
ATOM 707 O O . LEU A 1 91 ? 16.207 2.091 -27.583 1.00 86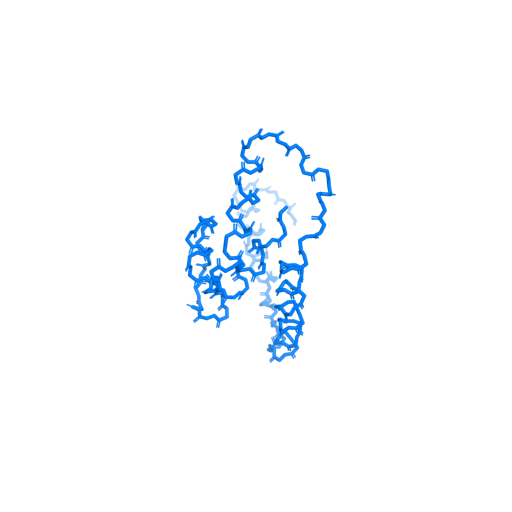.00 91 LEU A O 1
ATOM 711 N N . ASN A 1 92 ? 17.666 2.686 -25.981 1.00 88.12 92 ASN A N 1
ATOM 712 C CA . ASN A 1 92 ? 17.695 4.110 -26.301 1.00 88.12 92 ASN A CA 1
ATOM 713 C C . ASN A 1 92 ? 18.281 4.359 -27.694 1.00 88.12 92 ASN A C 1
ATOM 715 O O . ASN A 1 92 ? 17.730 5.166 -28.442 1.00 88.12 92 ASN A O 1
ATOM 719 N N . THR A 1 93 ? 19.364 3.666 -28.051 1.00 88.38 93 THR A N 1
ATOM 720 C CA . THR A 1 93 ? 19.960 3.733 -29.391 1.00 88.38 93 THR A CA 1
ATOM 721 C C . THR A 1 93 ? 18.981 3.225 -30.438 1.00 88.38 93 THR A C 1
ATOM 723 O O . THR A 1 93 ? 18.675 3.961 -31.369 1.00 88.38 93 THR A O 1
ATOM 726 N N . LEU A 1 94 ? 18.385 2.043 -30.234 1.00 88.81 94 LEU A N 1
ATOM 727 C CA . LEU A 1 94 ? 17.378 1.505 -31.154 1.00 88.81 94 LEU A CA 1
ATOM 728 C C . LEU A 1 94 ? 16.209 2.479 -31.356 1.00 88.81 94 LEU A C 1
ATOM 730 O O . LEU A 1 94 ? 15.782 2.726 -32.481 1.00 88.81 94 LEU A O 1
ATOM 734 N N . PHE A 1 95 ? 15.701 3.067 -30.272 1.00 88.12 95 PHE A N 1
ATOM 735 C CA . PHE A 1 95 ? 14.622 4.044 -30.346 1.00 88.12 95 PHE A CA 1
ATOM 736 C C . PHE A 1 95 ? 15.035 5.276 -31.164 1.00 88.12 95 PHE A C 1
ATOM 738 O O . PHE A 1 95 ? 14.304 5.689 -32.061 1.00 88.12 95 PHE A O 1
ATOM 745 N N . ARG A 1 96 ? 16.226 5.834 -30.927 1.00 89.56 96 ARG A N 1
ATOM 746 C CA . ARG A 1 96 ? 16.737 6.993 -31.680 1.00 89.56 96 ARG A CA 1
ATOM 747 C C . ARG A 1 96 ? 16.965 6.676 -33.154 1.00 89.56 96 ARG A C 1
ATOM 749 O O . ARG A 1 96 ? 16.590 7.492 -33.990 1.00 89.56 96 ARG A O 1
ATOM 756 N N . ASP A 1 97 ? 17.494 5.499 -33.467 1.00 88.44 97 ASP A N 1
ATOM 757 C CA . ASP A 1 97 ? 17.724 5.060 -34.844 1.00 88.44 97 ASP A CA 1
ATOM 758 C C . ASP A 1 97 ? 16.401 4.938 -35.608 1.00 88.44 97 ASP A C 1
ATOM 760 O O . ASP A 1 97 ? 16.280 5.452 -36.718 1.00 88.44 97 ASP A O 1
ATOM 764 N N . THR A 1 98 ? 15.366 4.365 -34.980 1.00 88.19 98 THR A N 1
ATOM 765 C CA . THR A 1 98 ? 14.029 4.270 -35.596 1.00 88.19 98 THR A CA 1
ATOM 766 C C . THR A 1 98 ? 13.390 5.644 -35.825 1.00 88.19 98 THR A C 1
ATOM 768 O O . THR A 1 98 ? 12.726 5.862 -36.838 1.00 88.19 98 THR A O 1
ATOM 771 N N . LEU A 1 99 ? 13.617 6.612 -34.928 1.00 88.19 99 LEU A N 1
ATOM 772 C CA . LEU A 1 99 ? 13.161 7.991 -35.123 1.00 88.19 99 LEU A CA 1
ATOM 773 C C . LEU A 1 99 ? 13.940 8.693 -36.249 1.00 88.19 99 LEU A C 1
ATOM 775 O O . LEU A 1 99 ? 13.346 9.413 -37.053 1.00 88.19 99 LEU A O 1
ATOM 779 N N . ALA A 1 100 ? 15.257 8.486 -36.326 1.00 87.12 100 ALA A N 1
ATOM 780 C CA . ALA A 1 100 ? 16.102 9.059 -37.369 1.00 87.12 100 ALA A CA 1
ATOM 781 C C . ALA A 1 100 ? 15.741 8.511 -38.759 1.00 87.12 100 ALA A C 1
ATOM 783 O O . ALA A 1 100 ? 15.700 9.281 -39.718 1.00 87.12 100 ALA A O 1
ATOM 784 N N . GLU A 1 101 ? 15.413 7.219 -38.861 1.00 86.06 101 GLU A N 1
ATOM 785 C CA . GLU A 1 101 ? 14.968 6.573 -40.102 1.00 86.06 101 GLU A CA 1
ATOM 786 C C . GLU A 1 101 ? 13.647 7.166 -40.616 1.00 86.06 101 GLU A C 1
ATOM 788 O O . GLU A 1 101 ? 13.542 7.530 -41.786 1.00 86.06 101 GLU A O 1
ATOM 793 N N . VAL A 1 102 ? 12.646 7.311 -39.741 1.00 88.06 102 VAL A N 1
ATOM 794 C CA . VAL A 1 102 ? 11.301 7.766 -40.138 1.00 88.06 102 VAL A CA 1
ATOM 795 C C . VAL A 1 102 ? 11.262 9.264 -40.447 1.00 88.06 102 VAL A C 1
ATOM 797 O O . VAL A 1 102 ? 10.549 9.687 -41.358 1.00 88.06 102 VAL A O 1
ATOM 800 N N . TRP A 1 103 ? 12.013 10.081 -39.704 1.00 83.12 103 TRP A N 1
ATOM 801 C CA . TRP A 1 103 ? 11.957 11.541 -39.831 1.00 83.12 103 TRP A CA 1
ATOM 802 C C . TRP A 1 103 ? 13.151 12.169 -40.568 1.00 83.12 103 TRP A C 1
ATOM 804 O O . TRP A 1 103 ? 13.134 13.375 -40.811 1.00 83.12 103 TRP A O 1
ATOM 814 N N . ASN A 1 104 ? 14.159 11.386 -40.967 1.00 74.81 104 ASN A N 1
ATOM 815 C CA . ASN A 1 104 ? 15.375 11.847 -41.654 1.00 74.81 104 ASN A CA 1
ATOM 816 C C . ASN A 1 104 ? 16.108 12.988 -40.910 1.00 74.81 104 ASN A C 1
ATOM 818 O O . ASN A 1 104 ? 16.648 13.916 -41.519 1.00 74.81 104 ASN A O 1
ATOM 822 N N . ILE A 1 105 ? 16.102 12.936 -39.575 1.00 69.19 105 ILE A N 1
ATOM 823 C CA . ILE A 1 105 ? 16.756 13.908 -38.688 1.00 69.19 105 ILE A CA 1
ATOM 824 C C . ILE A 1 105 ? 17.987 13.227 -38.083 1.00 69.19 105 ILE A C 1
ATOM 826 O O . ILE A 1 105 ? 17.880 12.114 -37.575 1.00 69.19 105 ILE A O 1
ATOM 830 N N . LYS A 1 106 ? 19.156 13.883 -38.104 1.00 59.78 106 LYS A N 1
ATOM 831 C CA . LYS A 1 106 ? 20.305 13.443 -37.295 1.00 59.78 106 LYS A CA 1
ATOM 832 C C . LYS A 1 106 ? 20.029 13.780 -35.828 1.00 59.78 106 LYS A C 1
ATOM 834 O O . LYS A 1 106 ? 19.945 14.962 -35.495 1.00 59.78 106 LYS A O 1
ATOM 839 N N . ILE A 1 107 ? 19.875 12.750 -34.999 1.00 61.59 107 ILE A N 1
ATOM 840 C CA . ILE A 1 107 ? 19.711 12.830 -33.539 1.00 61.59 107 ILE A CA 1
ATOM 841 C C . ILE A 1 107 ? 21.064 12.607 -32.865 1.00 61.59 107 ILE A C 1
ATOM 843 O O . ILE A 1 107 ? 21.844 11.784 -33.390 1.00 61.59 107 ILE A O 1
#